Protein AF-A0A917X258-F1 (afdb_monomer)

Structure (mmCIF, N/CA/C/O backbone):
data_AF-A0A917X258-F1
#
_entry.id   AF-A0A917X258-F1
#
loop_
_atom_site.group_PDB
_atom_site.id
_atom_site.type_symbol
_atom_site.label_atom_id
_atom_site.label_alt_id
_atom_site.label_comp_id
_atom_site.label_asym_id
_atom_site.label_entity_id
_atom_site.label_seq_id
_atom_site.pdbx_PDB_ins_code
_atom_site.Cartn_x
_atom_site.Cartn_y
_atom_site.Cartn_z
_atom_site.occupancy
_atom_site.B_iso_or_equiv
_atom_site.auth_seq_id
_atom_site.auth_comp_id
_atom_site.auth_asym_id
_atom_site.auth_atom_id
_atom_site.pdbx_PDB_model_num
ATOM 1 N N . MET A 1 1 ? -10.948 3.625 -3.054 1.00 41.19 1 MET A N 1
ATOM 2 C CA . MET A 1 1 ? -10.903 2.582 -2.009 1.00 41.19 1 MET A CA 1
ATOM 3 C C . MET A 1 1 ? -10.332 3.214 -0.748 1.00 41.19 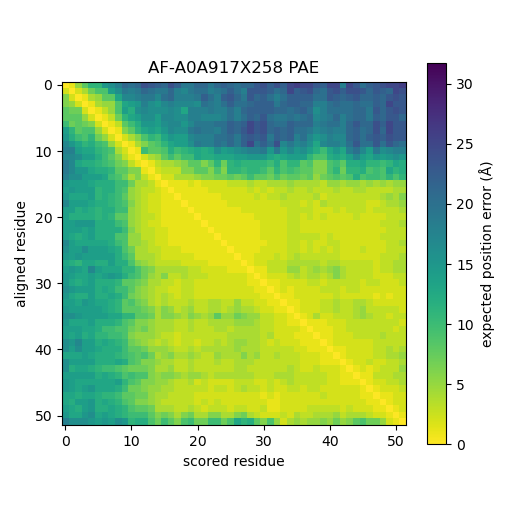1 MET A C 1
ATOM 5 O O . MET A 1 1 ? -9.126 3.356 -0.655 1.00 41.19 1 MET A O 1
ATOM 9 N N . ALA A 1 2 ? -11.191 3.718 0.142 1.00 41.91 2 ALA A N 1
ATOM 10 C CA . ALA A 1 2 ? -10.800 4.582 1.268 1.00 41.91 2 ALA A CA 1
ATOM 11 C C . ALA A 1 2 ? -11.274 4.027 2.624 1.00 41.91 2 ALA A C 1
ATOM 13 O O . ALA A 1 2 ? -11.685 4.778 3.501 1.00 41.91 2 ALA A O 1
ATOM 14 N N . ALA A 1 3 ? -11.282 2.705 2.785 1.00 42.88 3 ALA A N 1
ATOM 15 C CA . ALA A 1 3 ? -11.743 2.071 4.013 1.00 42.88 3 ALA A CA 1
ATOM 16 C C . ALA A 1 3 ? -10.627 1.204 4.584 1.00 42.88 3 ALA A C 1
ATOM 18 O O . ALA A 1 3 ? -10.066 0.390 3.852 1.00 42.88 3 ALA A O 1
ATOM 19 N N . ARG A 1 4 ? -10.410 1.334 5.900 1.00 52.47 4 ARG A N 1
ATOM 20 C CA . ARG A 1 4 ? -9.310 0.783 6.717 1.00 52.47 4 ARG A CA 1
ATOM 21 C C . ARG A 1 4 ? -8.089 1.701 6.569 1.00 52.47 4 ARG A C 1
ATOM 23 O O . ARG A 1 4 ? -7.495 1.767 5.511 1.00 52.47 4 ARG A O 1
ATOM 30 N N . VAL A 1 5 ? -7.748 2.550 7.535 1.00 48.84 5 VAL A N 1
ATOM 31 C CA . VAL A 1 5 ? -7.269 2.160 8.863 1.00 48.84 5 VAL A CA 1
ATOM 32 C C . VAL A 1 5 ? -7.541 3.277 9.885 1.00 48.84 5 VAL A C 1
ATOM 34 O O . VAL A 1 5 ? -6.952 4.352 9.834 1.00 48.84 5 VAL A O 1
ATOM 37 N N . VAL A 1 6 ? -8.402 2.975 10.850 1.00 54.50 6 VAL A N 1
ATOM 38 C CA . VAL A 1 6 ? -8.412 3.529 12.213 1.00 54.50 6 VAL A CA 1
ATOM 39 C C . VAL A 1 6 ? -7.975 2.320 13.042 1.00 54.50 6 VAL A C 1
ATOM 41 O O . VAL A 1 6 ? -8.525 1.243 12.852 1.00 54.50 6 VAL A O 1
ATOM 44 N N . GLU A 1 7 ? -6.837 2.303 13.722 1.00 56.94 7 GLU A N 1
ATOM 45 C CA . GLU A 1 7 ? -6.540 2.964 14.993 1.00 56.94 7 GLU A CA 1
ATOM 46 C C . GLU A 1 7 ? -5.095 2.559 15.355 1.00 56.94 7 GLU A C 1
ATOM 48 O O . GLU A 1 7 ? -4.666 1.490 14.924 1.00 56.94 7 GLU A O 1
ATOM 53 N N . THR A 1 8 ? -4.347 3.396 16.089 1.00 43.69 8 THR A N 1
ATOM 54 C CA . THR A 1 8 ? -3.312 3.058 17.108 1.00 43.69 8 THR A CA 1
ATOM 55 C C . THR A 1 8 ? -2.287 4.204 17.228 1.00 43.69 8 THR A C 1
ATOM 57 O O . THR A 1 8 ? -1.430 4.405 16.374 1.00 43.69 8 THR A O 1
ATOM 60 N N . GLY A 1 9 ? -2.374 4.968 18.321 1.00 49.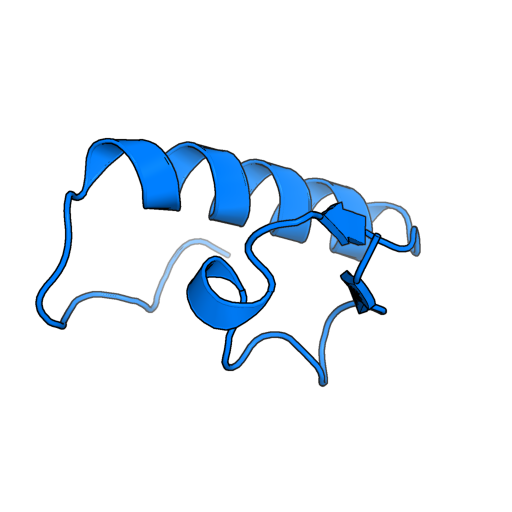12 9 GLY A N 1
ATOM 61 C CA . GLY A 1 9 ? -1.212 5.367 19.132 1.00 49.12 9 GLY A CA 1
ATOM 62 C C . GLY A 1 9 ? -0.261 6.513 18.740 1.00 49.12 9 GLY A C 1
ATOM 63 O O . GLY A 1 9 ? 0.495 6.915 19.621 1.00 49.12 9 GLY A O 1
ATOM 64 N N . ARG A 1 10 ? -0.248 7.083 17.524 1.00 55.69 10 ARG A N 1
ATOM 65 C CA . ARG A 1 10 ? 0.649 8.226 17.182 1.00 55.69 10 ARG A CA 1
ATOM 66 C C . ARG A 1 10 ? -0.007 9.292 16.288 1.00 55.69 10 ARG A C 1
ATOM 68 O O . ARG A 1 10 ? -1.069 9.061 15.718 1.00 55.69 10 ARG A O 1
ATOM 75 N N . GLN A 1 11 ? 0.595 10.491 16.248 1.00 56.34 11 GLN A N 1
ATOM 76 C CA . GLN A 1 11 ? 0.018 11.743 15.722 1.00 56.34 11 GLN A CA 1
ATOM 77 C C . GLN A 1 11 ? -0.712 11.575 14.366 1.00 56.34 11 GLN A C 1
ATOM 79 O O . GLN A 1 11 ? -0.066 11.303 13.353 1.00 56.34 11 GLN A O 1
ATOM 84 N N . PRO A 1 12 ? -2.033 11.839 14.297 1.00 61.03 12 PRO A N 1
ATOM 85 C CA . PRO A 1 12 ? -2.848 11.578 13.105 1.00 61.03 12 PRO A CA 1
ATOM 86 C C . PRO A 1 12 ? -2.416 12.315 11.828 1.00 61.03 12 PRO A C 1
ATOM 88 O O . PRO A 1 12 ? -2.677 11.838 10.730 1.00 61.03 12 PRO A O 1
ATOM 91 N N . ARG A 1 13 ? -1.779 13.490 11.944 1.00 60.66 13 ARG A N 1
ATOM 92 C CA . ARG A 1 13 ? -1.462 14.347 10.785 1.00 60.66 13 ARG A CA 1
ATOM 93 C C . ARG A 1 13 ? -0.291 13.840 9.944 1.00 60.66 13 ARG A C 1
ATOM 95 O O . ARG A 1 13 ? -0.353 13.989 8.729 1.00 60.66 13 ARG A O 1
ATOM 102 N N . ALA A 1 14 ? 0.740 13.263 10.565 1.00 63.56 14 ALA A N 1
ATOM 103 C CA . ALA A 1 14 ? 1.884 12.704 9.836 1.00 63.56 14 ALA A CA 1
ATOM 104 C C . ALA A 1 14 ? 1.420 11.542 8.941 1.00 63.56 14 ALA A C 1
ATOM 106 O O . ALA A 1 14 ? 1.582 11.571 7.725 1.00 63.56 14 ALA A O 1
ATOM 107 N N . ARG A 1 15 ? 0.632 10.641 9.533 1.00 71.62 15 ARG A N 1
ATOM 108 C CA . ARG A 1 15 ? 0.097 9.447 8.878 1.00 71.62 15 ARG A CA 1
ATOM 109 C C . ARG A 1 15 ? -0.771 9.716 7.649 1.00 71.62 15 ARG A C 1
ATOM 111 O O . ARG A 1 15 ? -0.756 8.927 6.715 1.00 71.62 15 ARG A O 1
ATOM 118 N N . VAL A 1 16 ? -1.546 10.804 7.623 1.00 78.75 16 VAL A N 1
ATOM 119 C CA . VAL A 1 16 ? -2.368 11.139 6.442 1.00 78.75 16 VAL A CA 1
ATOM 120 C C . VAL A 1 16 ? -1.485 11.409 5.224 1.00 78.75 16 VAL A C 1
ATOM 122 O O . VAL A 1 16 ? -1.816 10.967 4.126 1.00 78.75 16 VAL A O 1
ATOM 125 N N . MET A 1 17 ? -0.359 12.101 5.415 1.00 81.25 17 MET A N 1
ATOM 126 C CA . MET A 1 17 ? 0.569 12.388 4.323 1.00 81.25 17 MET A CA 1
ATOM 127 C C . MET A 1 17 ? 1.270 11.111 3.860 1.00 81.25 17 MET A C 1
ATOM 129 O O . MET A 1 17 ? 1.295 10.849 2.661 1.00 81.25 17 MET A O 1
ATOM 133 N N . ASP A 1 18 ? 1.740 10.277 4.789 1.00 81.94 18 ASP A N 1
ATOM 134 C CA . ASP A 1 18 ? 2.404 9.009 4.457 1.00 81.94 18 ASP A CA 1
ATOM 135 C C . ASP A 1 18 ? 1.469 8.040 3.724 1.00 81.94 18 ASP A C 1
ATOM 137 O O . ASP A 1 18 ? 1.861 7.410 2.744 1.00 81.94 18 ASP A O 1
ATOM 141 N N . LEU A 1 19 ? 0.192 7.985 4.114 1.00 83.06 19 LEU A N 1
ATOM 142 C CA . LEU A 1 19 ? -0.816 7.182 3.421 1.00 83.06 19 LEU A CA 1
ATOM 143 C C . LEU A 1 19 ? -1.144 7.717 2.023 1.00 83.06 19 LEU A C 1
ATOM 145 O O . LEU A 1 19 ? -1.356 6.925 1.106 1.00 83.06 19 LEU A O 1
ATOM 149 N N . LEU A 1 20 ? -1.175 9.038 1.827 1.00 87.75 20 LEU A N 1
ATOM 150 C CA . LEU A 1 20 ? -1.340 9.630 0.495 1.00 87.75 20 LEU A CA 1
ATOM 151 C C . LEU A 1 20 ? -0.137 9.327 -0.404 1.00 87.75 20 LEU A C 1
ATOM 153 O O . LEU A 1 20 ? -0.314 8.994 -1.579 1.00 87.7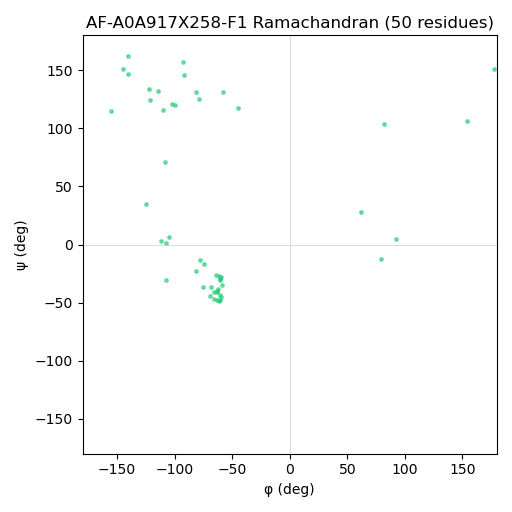5 20 LEU A O 1
ATOM 157 N N . ILE A 1 21 ? 1.074 9.400 0.149 1.00 87.19 21 ILE A N 1
ATOM 158 C CA . ILE A 1 21 ? 2.308 9.030 -0.548 1.00 87.19 21 ILE A CA 1
ATOM 159 C C . ILE A 1 21 ? 2.256 7.550 -0.934 1.00 87.19 21 ILE A C 1
ATOM 161 O O . ILE A 1 21 ? 2.460 7.225 -2.101 1.00 87.19 21 ILE A O 1
ATOM 165 N N . ALA A 1 22 ? 1.898 6.668 0.001 1.00 87.50 22 ALA A N 1
ATOM 166 C CA . ALA A 1 22 ? 1.765 5.237 -0.247 1.00 87.50 22 ALA A CA 1
ATOM 167 C C . ALA A 1 22 ? 0.700 4.918 -1.306 1.00 87.50 22 ALA A C 1
ATOM 169 O O . ALA A 1 22 ? 0.948 4.124 -2.209 1.00 87.50 22 ALA A O 1
ATOM 170 N N . ALA A 1 23 ? -0.466 5.568 -1.251 1.00 87.44 23 ALA A N 1
ATOM 171 C CA . ALA A 1 23 ? -1.525 5.390 -2.243 1.00 87.44 23 ALA A CA 1
ATOM 172 C C . ALA A 1 23 ? -1.080 5.833 -3.644 1.00 87.44 23 ALA A C 1
ATOM 174 O O . ALA A 1 23 ? -1.366 5.153 -4.629 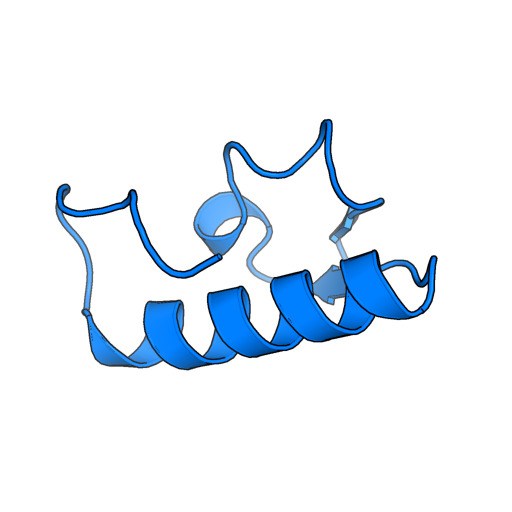1.00 87.44 23 ALA A O 1
ATOM 175 N N . THR A 1 24 ? -0.350 6.946 -3.731 1.00 90.44 24 THR A N 1
ATOM 176 C CA . THR A 1 24 ? 0.221 7.432 -4.993 1.00 90.44 24 THR A CA 1
ATOM 177 C C . THR A 1 24 ? 1.275 6.455 -5.511 1.00 90.44 24 THR A C 1
ATOM 179 O O . THR A 1 24 ? 1.228 6.053 -6.670 1.00 90.44 24 THR A O 1
ATOM 182 N N . ALA A 1 25 ? 2.189 6.007 -4.650 1.00 89.50 25 ALA A N 1
ATOM 183 C CA . ALA A 1 25 ? 3.218 5.044 -5.013 1.00 89.50 25 ALA A CA 1
ATOM 184 C C . ALA A 1 25 ? 2.608 3.730 -5.517 1.00 89.50 25 ALA A C 1
ATOM 186 O O . ALA A 1 25 ? 2.982 3.254 -6.584 1.00 89.50 25 ALA A O 1
ATOM 187 N N . HIS A 1 26 ? 1.591 3.212 -4.828 1.00 88.00 26 HIS A N 1
ATOM 188 C CA . HIS A 1 26 ? 0.854 2.025 -5.247 1.00 88.00 26 HIS A CA 1
ATOM 189 C C . HIS A 1 26 ? 0.167 2.212 -6.607 1.00 88.00 26 HIS A C 1
ATOM 191 O O . HIS A 1 26 ? 0.314 1.374 -7.493 1.00 88.00 26 HIS A O 1
ATOM 197 N N . ALA A 1 27 ? -0.538 3.332 -6.805 1.00 89.75 27 ALA A N 1
ATOM 198 C CA . ALA A 1 27 ? -1.240 3.624 -8.057 1.00 89.75 27 ALA A CA 1
ATOM 199 C C . ALA A 1 27 ? -0.297 3.7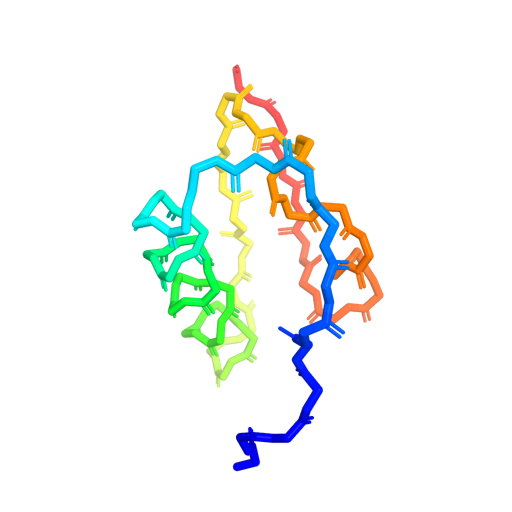25 -9.269 1.00 89.75 27 ALA A C 1
ATOM 201 O O . ALA A 1 27 ? -0.711 3.459 -10.396 1.00 89.75 27 ALA A O 1
ATOM 202 N N . HIS A 1 28 ? 0.962 4.096 -9.036 1.00 90.69 28 HIS A N 1
ATOM 203 C CA . HIS A 1 28 ? 1.972 4.281 -10.074 1.00 90.69 28 HIS A CA 1
ATOM 204 C C . HIS A 1 28 ? 3.043 3.176 -10.113 1.00 90.69 28 HIS A C 1
ATOM 206 O O . HIS A 1 28 ? 3.954 3.260 -10.933 1.00 90.69 28 HIS A O 1
ATOM 212 N N . GLY A 1 29 ? 2.958 2.150 -9.256 1.00 89.69 29 GLY A N 1
ATOM 213 C CA . GLY A 1 29 ? 3.982 1.103 -9.141 1.00 89.69 29 GLY A CA 1
ATOM 214 C C . GLY A 1 29 ? 5.361 1.625 -8.709 1.00 89.69 29 GLY A C 1
ATOM 215 O O . GLY A 1 29 ? 6.382 1.058 -9.091 1.00 89.69 29 GLY A O 1
ATOM 216 N N . ALA A 1 30 ? 5.403 2.730 -7.962 1.00 89.69 30 ALA A N 1
ATOM 217 C CA . ALA A 1 30 ? 6.628 3.375 -7.502 1.00 89.69 30 ALA A CA 1
ATOM 218 C C . ALA A 1 30 ? 7.061 2.875 -6.112 1.00 89.69 30 ALA A C 1
ATOM 220 O O . ALA A 1 30 ? 6.243 2.414 -5.315 1.00 89.69 30 ALA A O 1
ATOM 221 N N . ALA A 1 31 ? 8.354 3.013 -5.807 1.00 91.00 31 ALA A N 1
ATOM 222 C CA . ALA A 1 31 ? 8.906 2.740 -4.483 1.00 91.00 31 ALA A CA 1
ATOM 223 C C . ALA A 1 31 ? 8.924 4.007 -3.609 1.00 91.00 31 ALA A C 1
ATOM 225 O O . ALA A 1 31 ? 9.150 5.114 -4.103 1.00 91.00 31 ALA A O 1
ATOM 226 N N . VAL A 1 32 ? 8.719 3.843 -2.302 1.00 88.38 32 VAL A N 1
ATOM 227 C CA . VAL A 1 32 ? 8.732 4.925 -1.311 1.00 88.38 32 VAL A CA 1
ATOM 228 C C . VAL A 1 32 ? 10.053 4.909 -0.552 1.00 88.38 32 VAL A C 1
ATOM 230 O O . VAL A 1 32 ? 10.380 3.933 0.117 1.00 88.38 32 VAL A O 1
ATOM 233 N N . TYR A 1 33 ? 10.795 6.012 -0.625 1.00 90.25 33 TYR A N 1
ATOM 234 C CA . TYR A 1 33 ? 12.012 6.223 0.156 1.00 90.25 33 TYR A CA 1
ATOM 235 C C . TYR A 1 33 ? 11.689 7.101 1.363 1.00 90.25 33 TYR A C 1
ATOM 237 O O . TYR A 1 33 ? 11.236 8.234 1.200 1.00 90.25 33 TYR A O 1
ATOM 245 N N . THR A 1 34 ? 11.905 6.594 2.575 1.00 85.69 34 THR A N 1
ATOM 246 C CA . THR A 1 34 ? 11.583 7.322 3.809 1.00 85.69 34 THR A CA 1
ATOM 247 C C . THR A 1 34 ? 12.593 7.032 4.912 1.00 85.69 34 THR A C 1
ATOM 249 O O . THR A 1 34 ? 13.161 5.950 4.982 1.00 85.69 34 THR A O 1
ATOM 252 N N . ARG A 1 35 ? 12.801 7.997 5.809 1.00 86.88 35 ARG A N 1
ATOM 253 C CA . ARG A 1 35 ? 13.553 7.779 7.059 1.00 86.88 35 ARG A CA 1
ATOM 254 C C . ARG A 1 35 ? 12.685 7.150 8.149 1.00 86.88 35 ARG A C 1
ATOM 256 O O . ARG A 1 35 ? 13.201 6.509 9.056 1.00 8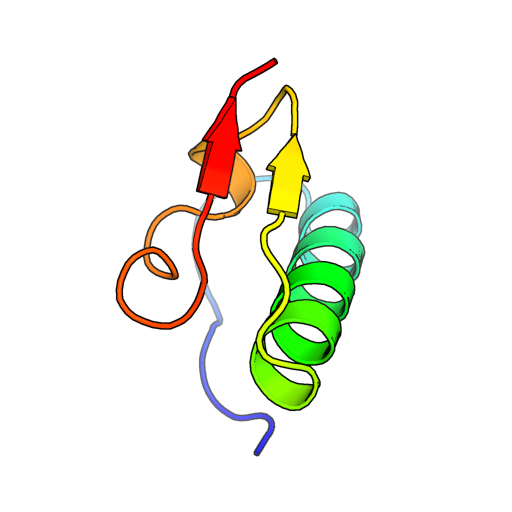6.88 35 ARG A O 1
ATOM 263 N N . ASN A 1 36 ? 11.369 7.309 8.030 1.00 83.12 36 ASN A N 1
ATOM 264 C CA . ASN A 1 36 ? 10.381 6.778 8.958 1.00 83.12 36 ASN A CA 1
ATOM 265 C C . ASN A 1 36 ? 9.634 5.616 8.302 1.00 83.12 36 ASN A C 1
ATOM 267 O O . ASN A 1 36 ? 8.466 5.733 7.939 1.00 8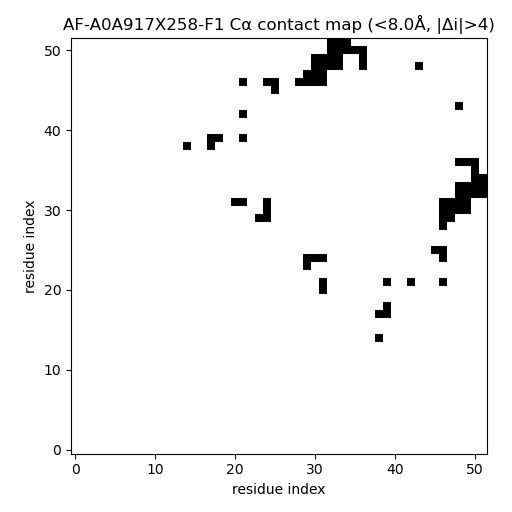3.12 36 ASN A O 1
ATOM 271 N N . ALA A 1 37 ? 10.312 4.482 8.127 1.00 83.69 37 ALA A N 1
ATOM 272 C CA . ALA A 1 37 ? 9.659 3.280 7.603 1.00 83.69 37 ALA A CA 1
ATOM 273 C C . ALA A 1 37 ? 8.557 2.759 8.549 1.00 83.69 37 ALA A C 1
ATOM 275 O O . ALA A 1 37 ? 7.590 2.160 8.092 1.00 83.69 37 ALA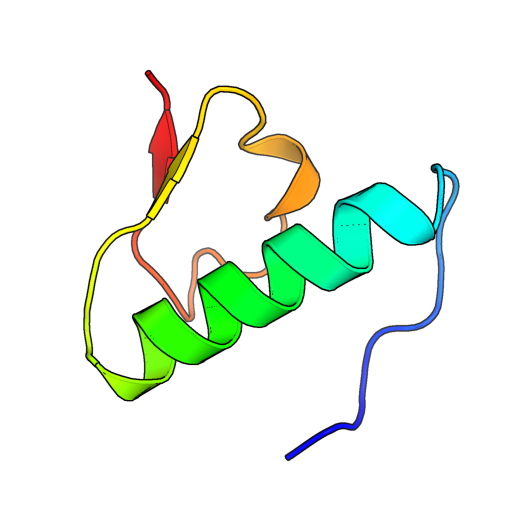 A O 1
ATOM 276 N N . GLU A 1 38 ? 8.662 3.044 9.854 1.00 83.06 38 GLU A N 1
ATOM 277 C CA . GLU A 1 38 ? 7.663 2.648 10.857 1.00 83.06 38 GLU A CA 1
ATOM 278 C C . GLU A 1 38 ? 6.266 3.235 10.596 1.00 83.06 38 GLU A C 1
ATOM 280 O O . GLU A 1 38 ? 5.265 2.594 10.910 1.00 83.06 38 GLU A O 1
ATOM 285 N N . ASP A 1 39 ? 6.183 4.413 9.970 1.00 79.75 39 ASP A N 1
ATOM 286 C CA . ASP A 1 39 ? 4.908 5.078 9.674 1.00 79.75 39 ASP A CA 1
ATOM 287 C C . ASP A 1 39 ? 4.159 4.408 8.502 1.00 79.75 39 ASP A C 1
ATOM 289 O O . ASP A 1 39 ? 2.947 4.583 8.346 1.00 79.75 39 ASP A O 1
ATOM 293 N N . LEU A 1 40 ? 4.869 3.589 7.717 1.00 81.06 40 LEU A N 1
ATOM 294 C CA . LEU A 1 40 ? 4.354 2.807 6.590 1.00 81.06 40 LEU A CA 1
ATOM 295 C C . LEU A 1 40 ? 4.204 1.313 6.915 1.00 81.06 40 LEU A C 1
ATOM 297 O O . LEU A 1 40 ? 3.881 0.527 6.023 1.00 81.06 40 LEU A O 1
ATOM 301 N N . ALA A 1 41 ? 4.418 0.922 8.174 1.00 81.19 41 ALA A N 1
ATOM 302 C CA . ALA A 1 41 ? 4.308 -0.468 8.593 1.00 81.19 41 ALA A CA 1
ATOM 30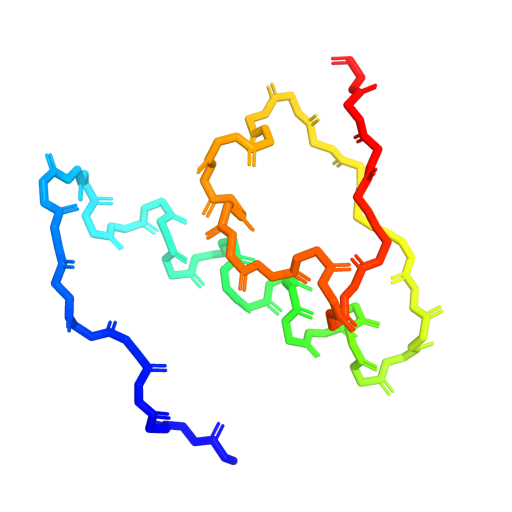3 C C . ALA A 1 41 ? 2.907 -1.038 8.293 1.00 81.19 41 ALA A C 1
ATOM 305 O O . ALA A 1 41 ? 1.883 -0.430 8.627 1.00 81.19 41 ALA A O 1
ATOM 306 N N . GLY A 1 42 ? 2.859 -2.217 7.673 1.00 81.38 42 GLY A N 1
ATOM 307 C CA . GLY A 1 42 ? 1.638 -2.879 7.203 1.00 81.38 42 GLY A CA 1
ATOM 308 C C . GLY A 1 42 ? 1.257 -2.581 5.746 1.00 81.38 42 GLY A C 1
ATOM 309 O O . GLY A 1 42 ? 0.190 -3.011 5.305 1.00 81.38 42 GLY A O 1
ATOM 310 N N . LEU A 1 43 ? 2.087 -1.837 5.007 1.00 84.94 43 LEU A N 1
ATOM 311 C CA . LEU A 1 43 ? 1.911 -1.543 3.577 1.00 84.94 43 LEU A CA 1
ATOM 312 C C . LEU A 1 43 ? 2.980 -2.209 2.694 1.00 84.94 43 LEU A C 1
ATOM 314 O O . LEU A 1 43 ? 2.969 -2.007 1.481 1.00 84.94 43 LEU A O 1
ATOM 318 N N . GLU A 1 44 ? 3.877 -3.009 3.271 1.00 84.31 44 GLU A N 1
ATOM 319 C CA . GLU A 1 44 ? 5.016 -3.646 2.595 1.00 84.31 44 GLU A CA 1
ATOM 320 C C . GLU A 1 44 ? 4.582 -4.584 1.460 1.00 84.31 44 GLU A C 1
ATOM 322 O O . GLU A 1 44 ? 5.275 -4.708 0.453 1.00 84.31 44 GLU A O 1
ATOM 327 N N . ASP A 1 45 ? 3.407 -5.204 1.590 1.00 85.44 45 ASP A N 1
ATOM 328 C CA . ASP A 1 45 ? 2.837 -6.079 0.558 1.00 85.44 45 ASP A CA 1
ATOM 329 C C . ASP A 1 45 ? 2.200 -5.294 -0.606 1.00 85.44 45 ASP A C 1
ATOM 331 O O . ASP A 1 45 ? 1.869 -5.866 -1.646 1.00 85.44 45 ASP A O 1
ATOM 335 N N . LEU A 1 46 ? 1.990 -3.983 -0.437 1.00 85.62 46 LEU A N 1
ATOM 336 C CA . LEU A 1 46 ? 1.320 -3.111 -1.408 1.00 85.62 46 LEU A CA 1
ATOM 337 C C . LEU A 1 46 ? 2.290 -2.170 -2.125 1.00 85.62 46 LEU A C 1
ATOM 339 O O . LEU A 1 46 ? 2.030 -1.785 -3.269 1.00 85.62 46 LEU A O 1
ATOM 343 N N . ILE A 1 47 ? 3.373 -1.773 -1.459 1.00 88.19 47 ILE A N 1
ATOM 344 C CA . ILE A 1 47 ? 4.375 -0.839 -1.971 1.00 88.19 47 ILE A CA 1
ATOM 345 C C . ILE A 1 47 ? 5.783 -1.271 -1.570 1.00 88.19 47 ILE A C 1
ATOM 347 O O . ILE A 1 47 ? 6.017 -1.790 -0.485 1.00 88.19 47 ILE A O 1
ATOM 351 N N . THR A 1 48 ? 6.754 -0.993 -2.437 1.00 92.12 48 THR A N 1
ATOM 352 C CA . THR A 1 48 ? 8.169 -1.187 -2.103 1.00 92.12 48 THR A CA 1
ATOM 353 C C . THR A 1 48 ? 8.655 -0.026 -1.243 1.00 92.12 48 THR A C 1
ATOM 355 O O . THR A 1 48 ? 8.537 1.128 -1.653 1.00 92.12 48 THR A O 1
ATOM 358 N N . ILE A 1 49 ? 9.210 -0.320 -0.068 1.00 90.38 49 ILE A N 1
ATOM 359 C CA . ILE A 1 49 ? 9.703 0.689 0.878 1.00 90.38 49 ILE A CA 1
ATOM 360 C C . ILE A 1 49 ? 11.222 0.562 1.007 1.00 90.38 49 ILE A C 1
ATOM 362 O O . ILE A 1 49 ? 11.753 -0.529 1.210 1.00 90.38 49 ILE A O 1
ATOM 366 N N . HIS A 1 50 ? 11.918 1.692 0.920 1.00 90.81 50 HIS A N 1
ATOM 367 C CA . HIS A 1 50 ? 13.354 1.797 1.136 1.00 90.81 50 HIS A CA 1
ATOM 368 C C . HIS A 1 50 ? 13.646 2.781 2.266 1.00 90.81 50 HIS A C 1
ATOM 370 O O . HIS A 1 50 ? 13.253 3.949 2.209 1.00 90.81 50 HIS A O 1
ATOM 376 N N . THR A 1 51 ? 14.369 2.317 3.280 1.00 88.75 51 THR A N 1
ATOM 377 C CA . THR A 1 51 ? 14.846 3.187 4.355 1.00 88.75 51 THR A CA 1
ATOM 378 C C . THR A 1 51 ? 16.114 3.912 3.906 1.00 88.75 51 THR A C 1
ATOM 380 O O . THR A 1 51 ? 17.024 3.265 3.382 1.00 88.75 51 THR A O 1
ATOM 383 N N . ILE A 1 52 ? 16.166 5.234 4.095 1.00 84.75 52 ILE A N 1
ATOM 384 C CA . ILE A 1 52 ? 17.345 6.078 3.807 1.00 84.75 52 ILE A CA 1
ATOM 385 C C . ILE A 1 52 ? 17.975 6.649 5.071 1.00 84.75 52 ILE A C 1
ATOM 387 O O . ILE A 1 52 ? 17.246 6.791 6.079 1.00 84.75 52 ILE A O 1
#

Secondary structure (DSSP, 8-state):
--------SS-HHHHHHHHHHHHHHHHHTPPEEES-GGGGTT-TTTS-EEE-

Organism: NCBI:txid1763543

Radius of gyration: 10.67 Å; Cα contacts (8 Å, |Δi|>4): 42; chains: 1; bounding box: 29×20×29 Å

InterPro domains:
  IPR029060 PIN-like domain superfamily [SSF88723] (14-49)

Solvent-accessible surface area (backbone atoms only — not comparable to full-atom values): 3446 Å² total; per-residue (Å²): 142,92,77,87,86,88,85,82,98,67,71,70,71,63,49,55,53,53,50,51,52,48,51,51,25,42,77,68,76,37,69,48,77,34,77,61,54,75,76,52,66,93,39,66,95,67,32,51,76,43,78,104

Sequence (52 aa):
MAARVVETGRQPRARVMDLLIAATAHAHGAAVYTRNAEDLAGLEDLITIHTI

pLDDT: mean 76.8, std 15.91, range [41.19, 92.12]

Foldseek 3Di:
DPDDDDDDDDDPPVLVVVVVVLVVCLVVVHAAEDCCVVSVPPCVVRHHYHHD

Mean predicted aligned error: 7.76 Å